Protein AF-A0A6A7RZ93-F1 (afdb_monomer_lite)

Radius of gyration: 16.14 Å; chains: 1; bounding box: 40×14×41 Å

Structure (mmCIF, N/CA/C/O backbone):
data_AF-A0A6A7RZ93-F1
#
_entry.id   AF-A0A6A7RZ93-F1
#
loop_
_atom_site.group_PDB
_atom_site.id
_atom_site.type_symbol
_atom_site.label_atom_id
_atom_site.label_alt_id
_atom_site.label_comp_id
_atom_site.label_asym_id
_atom_site.label_entity_id
_atom_site.label_seq_id
_atom_site.pdbx_PDB_ins_code
_atom_site.Cartn_x
_atom_site.Cartn_y
_atom_site.Cartn_z
_atom_site.occupancy
_atom_site.B_iso_or_equiv
_atom_site.auth_seq_id
_atom_site.auth_comp_id
_atom_site.auth_asym_id
_atom_site.auth_atom_id
_atom_site.pdbx_PDB_model_num
ATOM 1 N N . MET A 1 1 ? 20.842 -5.622 -11.322 1.00 59.62 1 MET A N 1
ATOM 2 C CA . MET A 1 1 ? 19.434 -5.276 -11.580 1.00 59.62 1 MET A CA 1
ATOM 3 C C . MET A 1 1 ? 19.413 -4.034 -12.445 1.00 59.62 1 MET A C 1
ATOM 5 O O . MET A 1 1 ? 20.331 -3.226 -12.329 1.00 59.62 1 MET A O 1
ATOM 9 N N . SER A 1 2 ? 18.465 -3.931 -13.375 1.00 77.44 2 SER A N 1
ATOM 10 C CA . SER A 1 2 ? 18.265 -2.676 -14.107 1.00 77.44 2 SER A CA 1
ATOM 11 C C . SER A 1 2 ? 17.629 -1.641 -13.168 1.00 77.44 2 SER A C 1
ATOM 13 O O . SER A 1 2 ? 16.973 -2.011 -12.192 1.00 77.44 2 SER A O 1
ATOM 15 N N . LYS A 1 3 ? 17.766 -0.342 -13.471 1.00 76.88 3 LYS A N 1
ATOM 16 C CA . LYS A 1 3 ? 17.064 0.724 -12.722 1.00 76.88 3 LYS A CA 1
ATOM 17 C C . LYS A 1 3 ? 15.551 0.488 -12.677 1.00 76.88 3 LYS A C 1
ATOM 19 O O . LYS A 1 3 ? 14.893 0.846 -11.703 1.00 76.88 3 LYS A O 1
ATOM 24 N N . ARG A 1 4 ? 15.018 -0.135 -13.732 1.00 78.19 4 ARG A N 1
ATOM 25 C CA . ARG A 1 4 ? 13.637 -0.592 -13.817 1.00 78.19 4 ARG A CA 1
ATOM 26 C C . ARG A 1 4 ? 13.321 -1.629 -12.747 1.00 78.19 4 ARG A C 1
ATOM 28 O O . ARG A 1 4 ? 12.360 -1.452 -12.008 1.00 78.19 4 ARG 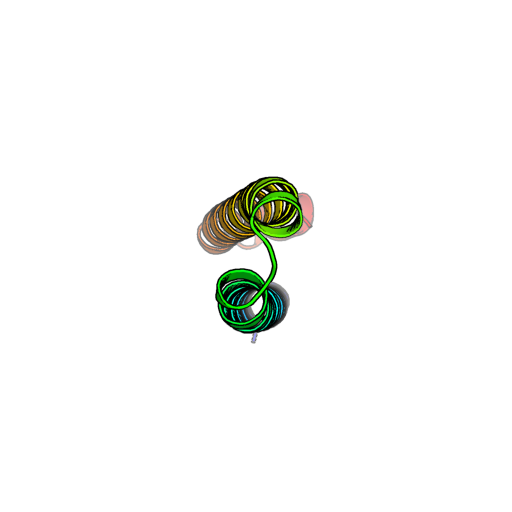A O 1
ATOM 35 N N . ASP A 1 5 ? 14.098 -2.705 -12.675 1.00 80.12 5 ASP A N 1
ATOM 36 C CA . ASP A 1 5 ? 13.809 -3.806 -11.752 1.00 80.12 5 ASP A CA 1
ATOM 37 C C . ASP A 1 5 ? 13.889 -3.331 -10.292 1.00 80.12 5 ASP A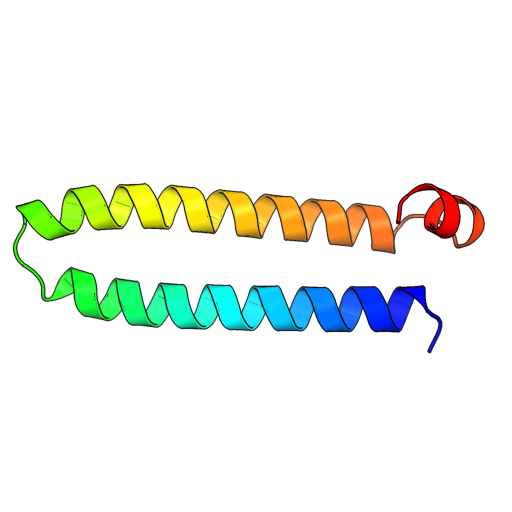 C 1
ATOM 39 O O . ASP A 1 5 ? 12.989 -3.636 -9.511 1.00 80.12 5 ASP A O 1
ATOM 43 N N . ASP A 1 6 ? 14.871 -2.481 -9.964 1.00 8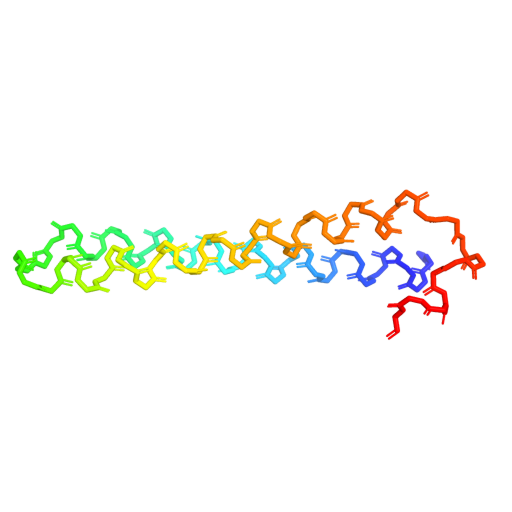4.75 6 ASP A N 1
ATOM 44 C CA . ASP A 1 6 ? 15.000 -1.857 -8.637 1.00 84.75 6 ASP A CA 1
ATOM 45 C C . ASP A 1 6 ? 13.782 -0.977 -8.297 1.00 84.75 6 ASP A C 1
ATOM 47 O O . ASP A 1 6 ? 13.274 -0.981 -7.170 1.00 84.75 6 ASP A O 1
ATOM 51 N N . TYR A 1 7 ? 13.282 -0.211 -9.272 1.00 83.12 7 TYR A N 1
ATOM 52 C CA . TYR A 1 7 ? 12.087 0.615 -9.101 1.00 83.12 7 TYR A CA 1
ATOM 53 C C . TYR A 1 7 ? 10.830 -0.243 -8.909 1.00 83.12 7 TYR A C 1
ATOM 55 O 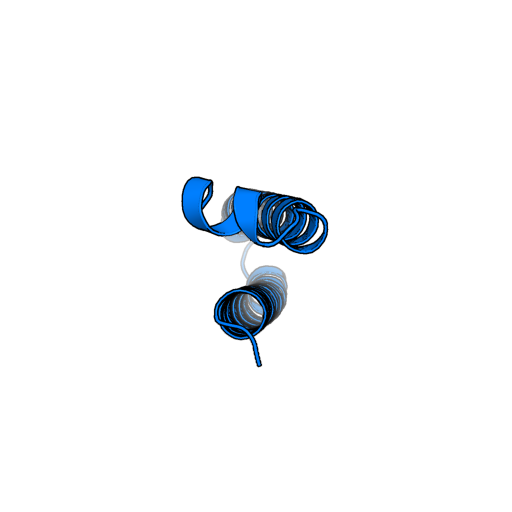O . TYR A 1 7 ? 10.038 0.019 -8.000 1.00 83.12 7 TYR A O 1
ATOM 63 N N . ILE A 1 8 ? 10.663 -1.290 -9.723 1.00 83.69 8 ILE A N 1
ATOM 64 C CA . ILE A 1 8 ? 9.546 -2.235 -9.629 1.00 83.69 8 ILE A CA 1
ATOM 65 C C . ILE A 1 8 ? 9.546 -2.923 -8.262 1.00 83.69 8 ILE A C 1
ATOM 67 O O . ILE A 1 8 ? 8.504 -3.009 -7.610 1.00 83.69 8 ILE A O 1
ATOM 71 N N . GLU A 1 9 ? 10.703 -3.393 -7.802 1.00 87.44 9 GLU A N 1
ATOM 72 C CA . GLU A 1 9 ? 10.842 -4.053 -6.507 1.00 87.44 9 GLU A CA 1
ATOM 73 C C . GLU A 1 9 ? 10.510 -3.095 -5.357 1.00 87.44 9 GLU A C 1
ATOM 75 O O . GLU A 1 9 ? 9.694 -3.419 -4.490 1.00 87.44 9 GLU A O 1
ATOM 80 N N . LYS A 1 10 ? 11.040 -1.866 -5.391 1.00 87.69 10 LYS A N 1
ATOM 81 C CA . LYS A 1 10 ? 10.742 -0.840 -4.384 1.00 87.69 10 LYS A CA 1
ATOM 82 C C . LYS A 1 10 ? 9.252 -0.504 -4.324 1.00 87.69 10 LYS A C 1
ATOM 84 O O . LYS A 1 10 ? 8.693 -0.382 -3.233 1.00 87.69 10 LYS A O 1
ATOM 89 N N . MET A 1 11 ? 8.606 -0.360 -5.478 1.00 85.69 11 MET A N 1
ATOM 90 C CA . MET A 1 11 ? 7.178 -0.053 -5.562 1.00 85.69 11 MET A CA 1
ATOM 91 C C . MET A 1 11 ? 6.311 -1.217 -5.071 1.00 85.69 11 MET A C 1
ATOM 93 O O . MET A 1 11 ? 5.374 -0.983 -4.306 1.00 85.69 11 MET A O 1
ATOM 97 N N . LYS A 1 12 ? 6.655 -2.469 -5.409 1.00 86.31 12 LYS A N 1
ATOM 98 C CA . LYS A 1 12 ? 6.011 -3.660 -4.824 1.00 86.31 12 LYS A CA 1
ATOM 99 C C . LYS A 1 12 ? 6.116 -3.663 -3.305 1.00 86.31 12 LYS A C 1
ATOM 101 O O . LYS A 1 12 ? 5.112 -3.826 -2.622 1.00 86.31 12 LYS A O 1
ATOM 106 N N . LEU A 1 13 ? 7.302 -3.385 -2.772 1.00 90.94 13 LEU A N 1
ATOM 107 C CA . LEU A 1 13 ? 7.547 -3.396 -1.331 1.00 90.94 13 LEU A CA 1
ATOM 108 C C . LEU A 1 13 ? 6.736 -2.312 -0.597 1.00 90.94 13 LEU A C 1
ATOM 110 O O . LEU A 1 13 ? 6.236 -2.532 0.509 1.00 90.94 13 LEU A O 1
ATOM 114 N N . GLN A 1 14 ? 6.544 -1.144 -1.221 1.00 85.94 14 GLN A N 1
ATOM 115 C CA . GLN A 1 14 ? 5.649 -0.110 -0.695 1.00 85.94 14 GLN A CA 1
ATOM 116 C C . GLN A 1 14 ? 4.173 -0.521 -0.743 1.00 85.94 14 GLN A C 1
ATOM 118 O O . GLN A 1 14 ? 3.435 -0.252 0.212 1.00 85.94 14 GLN A O 1
ATOM 123 N N . LEU A 1 15 ? 3.743 -1.190 -1.814 1.00 86.31 15 LEU A N 1
ATOM 124 C CA . LEU A 1 15 ? 2.379 -1.701 -1.954 1.00 86.31 15 LEU A CA 1
ATOM 125 C C . LEU A 1 15 ? 2.075 -2.796 -0.931 1.00 86.31 15 LEU A C 1
ATOM 127 O O . LEU A 1 15 ? 1.054 -2.719 -0.249 1.00 86.31 15 LEU A O 1
ATOM 131 N N . ASP A 1 16 ? 2.992 -3.738 -0.729 1.00 87.50 16 ASP A N 1
ATOM 132 C CA . ASP A 1 16 ? 2.854 -4.801 0.269 1.00 87.50 16 ASP A CA 1
ATOM 133 C C . ASP A 1 16 ? 2.782 -4.239 1.690 1.00 87.50 16 ASP A C 1
ATOM 135 O O . ASP A 1 16 ? 1.936 -4.640 2.497 1.00 87.50 16 ASP A O 1
ATOM 139 N N . LYS A 1 17 ? 3.610 -3.233 1.993 1.00 88.12 17 LYS A N 1
ATOM 140 C CA . LYS A 1 17 ? 3.565 -2.533 3.282 1.00 88.12 17 LYS A CA 1
ATOM 141 C C . LYS A 1 17 ? 2.239 -1.802 3.487 1.00 88.12 17 LYS A C 1
ATOM 143 O O . LYS A 1 17 ? 1.714 -1.779 4.601 1.00 88.12 17 LYS A O 1
ATOM 148 N N . THR A 1 18 ? 1.701 -1.205 2.428 1.00 87.69 18 THR A N 1
ATOM 149 C CA . THR A 1 18 ? 0.409 -0.511 2.465 1.00 87.69 18 THR A CA 1
ATOM 150 C C . THR A 1 18 ? -0.725 -1.509 2.682 1.00 87.69 18 THR A C 1
ATOM 152 O O . THR A 1 18 ? -1.501 -1.334 3.617 1.00 87.69 18 THR A O 1
ATOM 155 N N . ASN A 1 19 ? -0.751 -2.615 1.934 1.00 84.94 19 ASN A N 1
ATOM 156 C CA . ASN A 1 19 ? -1.725 -3.695 2.110 1.00 84.94 19 ASN A CA 1
ATOM 157 C C . ASN A 1 19 ? -1.668 -4.302 3.521 1.00 84.94 19 ASN A C 1
ATOM 159 O O . ASN A 1 19 ? -2.707 -4.547 4.131 1.00 84.94 19 ASN A O 1
ATOM 163 N N . THR A 1 20 ? -0.469 -4.491 4.078 1.00 90.00 20 THR A N 1
ATOM 164 C CA . THR A 1 20 ? -0.299 -4.993 5.452 1.00 90.00 20 THR A CA 1
ATOM 165 C C . THR A 1 20 ? -0.920 -4.034 6.469 1.00 90.00 20 THR A C 1
ATOM 167 O O . THR A 1 20 ? -1.743 -4.450 7.283 1.00 90.00 20 THR A O 1
ATOM 170 N N . LYS A 1 21 ? -0.612 -2.732 6.377 1.00 85.94 21 LYS A N 1
ATOM 171 C CA . LYS A 1 21 ? -1.223 -1.714 7.250 1.00 85.94 21 LYS A CA 1
ATOM 172 C C . LYS A 1 21 ? -2.739 -1.657 7.097 1.00 85.94 21 LYS A C 1
ATOM 174 O O . LYS A 1 21 ? -3.444 -1.502 8.088 1.00 85.94 21 LYS A O 1
ATOM 179 N N . MET A 1 22 ? -3.244 -1.789 5.875 1.00 84.88 22 MET A N 1
ATOM 180 C CA . MET A 1 22 ? -4.680 -1.822 5.606 1.00 84.88 22 MET A CA 1
ATOM 181 C C . MET A 1 22 ? -5.360 -3.021 6.274 1.00 84.88 22 MET A C 1
ATOM 183 O O . MET A 1 22 ? -6.437 -2.868 6.840 1.00 84.88 22 MET A O 1
ATOM 187 N N . ASN A 1 23 ? -4.726 -4.195 6.270 1.00 85.88 23 ASN A N 1
ATOM 188 C CA . ASN A 1 23 ? -5.248 -5.379 6.957 1.00 85.88 23 ASN A CA 1
ATOM 189 C C . ASN A 1 23 ? -5.261 -5.204 8.484 1.00 85.88 23 ASN A C 1
ATOM 191 O O . ASN A 1 23 ? -6.236 -5.574 9.137 1.00 85.88 23 ASN A O 1
ATOM 195 N N . GLU A 1 24 ? -4.216 -4.606 9.061 1.00 85.94 24 GLU A N 1
ATOM 196 C CA . GLU A 1 24 ? -4.180 -4.291 10.497 1.00 85.94 24 GLU A CA 1
ATOM 197 C C . GLU A 1 24 ? -5.266 -3.292 10.894 1.00 85.94 24 GLU A C 1
ATOM 199 O O . GLU A 1 24 ? -5.924 -3.438 11.927 1.00 85.94 24 GLU A O 1
ATOM 204 N N . LEU A 1 25 ? -5.449 -2.258 10.075 1.00 83.00 25 LEU A N 1
ATOM 205 C CA . LEU A 1 25 ? -6.496 -1.275 10.274 1.00 83.00 25 LEU A CA 1
ATOM 206 C C . LEU A 1 25 ? -7.886 -1.920 10.141 1.00 83.00 25 LEU A C 1
ATOM 208 O O . LEU A 1 25 ? -8.776 -1.584 10.918 1.00 83.00 25 LEU A O 1
ATOM 212 N N . ASP A 1 26 ? -8.059 -2.892 9.237 1.00 82.00 26 ASP A N 1
ATOM 213 C CA . ASP A 1 26 ? -9.341 -3.570 9.001 1.00 82.00 26 ASP A CA 1
ATOM 214 C C . ASP A 1 26 ? -9.715 -4.446 10.196 1.00 82.00 26 ASP A C 1
ATOM 216 O O . ASP A 1 26 ? -10.851 -4.430 10.671 1.00 82.00 26 ASP A O 1
ATOM 220 N N . ALA A 1 27 ? -8.723 -5.134 10.763 1.00 84.00 27 ALA A N 1
ATOM 221 C CA . ALA A 1 27 ? -8.879 -5.864 12.011 1.00 84.00 27 ALA A CA 1
ATOM 222 C C . ALA A 1 27 ? -9.275 -4.938 13.175 1.00 84.00 27 ALA A C 1
ATOM 224 O O . ALA A 1 27 ? -10.167 -5.279 13.951 1.00 84.00 27 ALA A O 1
ATOM 225 N N . LYS A 1 28 ? -8.665 -3.749 13.282 1.00 79.44 28 LYS A N 1
ATOM 226 C CA . LYS A 1 28 ? -9.002 -2.759 14.323 1.00 79.44 28 LYS A CA 1
ATOM 227 C C . LYS A 1 28 ? -10.399 -2.169 14.131 1.00 79.44 28 LYS A C 1
ATOM 229 O O . LYS A 1 28 ? -11.128 -2.002 15.105 1.00 79.44 28 LYS A O 1
ATOM 234 N N . ALA A 1 29 ? -10.790 -1.888 12.893 1.00 81.06 29 ALA A N 1
ATOM 235 C CA . ALA A 1 29 ? -12.093 -1.321 12.574 1.00 81.06 29 ALA A CA 1
ATOM 236 C C . ALA A 1 29 ? -13.247 -2.297 12.820 1.00 81.06 29 ALA A C 1
ATOM 238 O O . ALA A 1 29 ? -14.311 -1.878 13.270 1.00 81.06 29 ALA A O 1
ATOM 239 N N . LYS A 1 30 ? -13.028 -3.604 12.622 1.00 77.38 30 LYS A N 1
ATOM 240 C CA . LYS A 1 30 ? -14.006 -4.650 12.975 1.00 77.38 30 LYS A CA 1
ATOM 241 C C . LYS A 1 30 ? -14.371 -4.665 14.463 1.00 77.38 30 LYS A C 1
ATOM 243 O O . LYS A 1 30 ? -15.461 -5.113 14.803 1.00 77.38 30 LYS A O 1
ATOM 248 N N . VAL A 1 31 ? -13.481 -4.176 15.330 1.00 78.75 31 VAL A N 1
ATOM 249 C CA . VAL A 1 31 ? -13.691 -4.068 16.785 1.00 78.75 31 VAL A CA 1
ATOM 250 C C . VAL A 1 31 ? -14.276 -2.698 17.179 1.00 78.75 31 VAL A C 1
ATOM 252 O O . VAL A 1 31 ? -14.765 -2.526 18.295 1.00 78.75 31 VAL A O 1
ATOM 255 N N . ALA A 1 32 ? -14.259 -1.712 16.277 1.00 77.44 32 ALA A N 1
ATOM 256 C CA . ALA A 1 32 ? -14.757 -0.365 16.533 1.00 77.44 32 ALA A CA 1
ATOM 257 C C . ALA A 1 32 ? -16.290 -0.258 16.384 1.00 77.44 32 ALA A C 1
ATOM 259 O O . ALA A 1 32 ? -16.944 -1.093 15.759 1.00 77.44 32 ALA A O 1
ATOM 260 N N . LYS A 1 33 ? -16.875 0.799 16.967 1.00 76.31 33 LYS A N 1
ATOM 261 C CA . LYS A 1 33 ? -18.317 1.103 16.881 1.00 76.31 33 LYS A CA 1
ATOM 262 C C . LYS A 1 33 ? -18.780 1.254 15.421 1.00 76.31 33 LYS A C 1
ATOM 264 O O . LYS A 1 33 ? -18.017 1.730 14.585 1.00 76.31 33 LYS A O 1
ATOM 269 N N . ALA A 1 34 ? -20.046 0.920 15.154 1.00 74.00 34 ALA A N 1
ATOM 270 C CA . ALA A 1 34 ? -20.646 0.898 13.814 1.00 74.00 34 ALA A CA 1
ATOM 271 C C . ALA A 1 34 ? -20.424 2.192 12.998 1.00 74.00 34 ALA A C 1
ATOM 273 O O . ALA A 1 34 ? -19.989 2.107 11.855 1.00 74.00 34 ALA A O 1
ATOM 274 N N . ASP A 1 35 ? -20.591 3.373 13.601 1.00 69.38 35 ASP A N 1
ATOM 275 C CA . ASP A 1 35 ? -20.385 4.658 12.905 1.00 69.38 35 ASP A CA 1
ATOM 276 C C . ASP A 1 35 ? -18.929 4.889 12.467 1.00 69.38 35 ASP A C 1
ATOM 278 O O . ASP A 1 35 ? -18.654 5.510 11.442 1.00 69.38 35 ASP A O 1
ATOM 282 N N . ALA A 1 36 ? -17.962 4.377 13.235 1.00 77.12 36 ALA A N 1
ATOM 283 C CA . ALA A 1 36 ? -16.551 4.457 12.865 1.00 77.12 36 ALA A CA 1
ATOM 284 C C . ALA A 1 36 ? -16.198 3.452 11.759 1.00 77.12 36 ALA A C 1
ATOM 286 O O . ALA A 1 36 ? -15.223 3.656 11.038 1.00 77.12 36 ALA A O 1
ATOM 287 N N . ARG A 1 37 ? -16.985 2.380 11.620 1.00 78.31 37 ARG A N 1
ATOM 288 C CA . ARG A 1 37 ? -16.752 1.309 10.655 1.00 78.31 37 ARG A CA 1
ATOM 289 C C . ARG A 1 37 ? -17.121 1.715 9.232 1.00 78.31 37 ARG A C 1
ATOM 291 O O . ARG A 1 37 ? -16.355 1.412 8.330 1.00 78.31 37 ARG A O 1
ATOM 298 N N . GLU A 1 38 ? -18.219 2.437 9.027 1.00 81.00 38 GLU A N 1
ATOM 299 C CA . GLU A 1 38 ? -18.626 2.882 7.683 1.00 81.00 38 GLU A CA 1
ATOM 300 C C . GLU A 1 38 ? -17.592 3.838 7.069 1.00 81.00 38 GLU A C 1
ATOM 302 O O . GLU A 1 38 ? -17.068 3.600 5.981 1.00 81.00 38 GLU A O 1
ATOM 307 N N . LYS A 1 39 ? -17.198 4.867 7.828 1.00 80.50 39 LYS A N 1
ATOM 308 C CA . LYS A 1 39 ? -16.167 5.828 7.408 1.00 80.50 39 LYS A CA 1
ATOM 309 C C . LYS A 1 39 ? -14.811 5.157 7.187 1.00 80.50 39 LYS A C 1
ATOM 311 O O . LYS A 1 39 ? -14.042 5.548 6.314 1.00 80.50 39 LYS A O 1
ATOM 316 N N . TYR A 1 40 ? -14.523 4.132 7.984 1.00 83.94 40 TYR A N 1
ATOM 317 C CA . TYR A 1 40 ? -13.342 3.309 7.810 1.00 83.94 40 TYR A CA 1
ATOM 318 C C . TYR A 1 40 ? -13.390 2.490 6.513 1.00 83.94 40 TYR A C 1
ATOM 320 O O . TYR A 1 40 ? -12.426 2.512 5.752 1.00 83.94 40 TYR A O 1
ATOM 328 N N . GLU A 1 41 ? -14.488 1.780 6.251 1.00 83.12 41 GLU A N 1
ATOM 329 C CA . GLU A 1 41 ? -14.663 0.954 5.054 1.00 83.12 41 GLU A CA 1
ATOM 330 C C . GLU A 1 41 ? -14.572 1.801 3.775 1.00 83.12 41 GLU A C 1
ATOM 332 O O . GLU A 1 41 ? -13.940 1.371 2.808 1.00 83.12 41 GLU A O 1
ATOM 337 N N . GLU A 1 42 ? -15.092 3.033 3.790 1.00 85.81 42 GLU A N 1
ATOM 338 C CA . GLU A 1 42 ? -14.969 3.975 2.672 1.00 85.81 42 GLU A CA 1
ATOM 339 C C . GLU A 1 42 ? -13.503 4.350 2.383 1.00 85.81 42 GLU A C 1
ATOM 341 O O . GLU A 1 42 ? -13.019 4.194 1.256 1.00 85.81 42 GLU A O 1
ATOM 346 N N . GLU A 1 43 ? -12.761 4.797 3.400 1.00 84.50 43 GLU A N 1
ATOM 347 C CA . GLU A 1 43 ? -11.345 5.161 3.258 1.00 84.50 43 GLU A CA 1
ATOM 348 C C . GLU A 1 43 ? -10.486 3.948 2.879 1.00 84.50 43 GLU A C 1
ATOM 350 O O . GLU A 1 43 ? -9.571 4.041 2.054 1.00 84.50 43 GLU A O 1
ATOM 355 N N . MET A 1 44 ? -10.826 2.772 3.408 1.00 85.38 44 MET A N 1
ATOM 356 C CA . MET A 1 44 ? -10.154 1.525 3.068 1.00 85.38 44 MET A CA 1
ATOM 357 C C . MET A 1 44 ? -10.435 1.080 1.635 1.00 85.38 44 MET A C 1
ATOM 359 O O . MET A 1 44 ? -9.538 0.567 0.962 1.00 85.38 44 MET A O 1
ATOM 363 N N . GLY A 1 45 ? -11.645 1.325 1.133 1.00 86.94 45 GLY A N 1
ATOM 364 C CA . GLY A 1 45 ? -12.000 1.142 -0.270 1.00 86.94 45 GLY A CA 1
ATOM 365 C C . GLY A 1 45 ? -11.157 2.023 -1.193 1.00 86.94 45 GLY A C 1
ATOM 366 O O . GLY A 1 45 ? -10.587 1.522 -2.166 1.00 86.94 45 GLY A O 1
ATOM 367 N N . LYS A 1 46 ? -10.991 3.309 -0.853 1.00 86.94 46 LYS A N 1
ATOM 368 C CA . LYS A 1 46 ? -10.136 4.245 -1.610 1.00 86.94 46 LYS A CA 1
ATOM 369 C C . LYS A 1 46 ? -8.678 3.782 -1.635 1.00 86.94 46 LYS A C 1
ATOM 371 O O . LYS A 1 46 ? -8.065 3.744 -2.703 1.00 86.94 46 LYS A O 1
ATOM 376 N N . LEU A 1 47 ? -8.141 3.364 -0.489 1.00 85.88 47 LEU A N 1
ATOM 377 C CA . LEU A 1 47 ? -6.782 2.822 -0.381 1.00 85.88 47 LEU A CA 1
ATOM 378 C C . LEU A 1 47 ? -6.594 1.541 -1.209 1.00 85.88 47 LEU A C 1
ATOM 380 O O . LEU A 1 47 ? -5.610 1.429 -1.943 1.00 85.88 47 LEU A O 1
ATOM 384 N N . ARG A 1 48 ? -7.555 0.604 -1.172 1.00 85.25 48 ARG A N 1
ATOM 385 C CA . ARG A 1 48 ? -7.538 -0.603 -2.025 1.00 85.25 48 ARG A CA 1
ATOM 386 C C . ARG A 1 48 ? -7.525 -0.248 -3.505 1.00 85.25 48 ARG A C 1
ATOM 388 O O . ARG A 1 48 ? -6.724 -0.806 -4.250 1.00 85.25 48 ARG A O 1
ATOM 395 N N . GLN A 1 49 ? -8.364 0.696 -3.927 1.00 88.94 49 GLN A N 1
ATOM 396 C CA . GLN A 1 49 ? -8.395 1.135 -5.320 1.00 88.94 49 GLN A CA 1
ATOM 397 C C . GLN A 1 49 ? -7.078 1.786 -5.755 1.00 88.94 49 GLN A C 1
ATOM 399 O O . GLN A 1 49 ? -6.596 1.505 -6.850 1.00 88.94 49 GLN A O 1
ATOM 404 N N . GLN A 1 50 ? -6.468 2.625 -4.914 1.00 85.94 50 GLN A N 1
ATOM 405 C CA . GLN A 1 50 ? -5.159 3.213 -5.217 1.00 85.94 50 GLN A CA 1
ATOM 406 C C . GLN A 1 50 ? -4.062 2.146 -5.320 1.00 85.94 50 GLN A C 1
ATOM 408 O O . GLN A 1 50 ? -3.283 2.174 -6.271 1.00 85.94 50 GLN A O 1
ATOM 413 N N . SER A 1 51 ? -4.048 1.173 -4.403 1.00 84.25 51 SER A N 1
ATOM 414 C CA . SER A 1 51 ? -3.119 0.035 -4.433 1.00 84.25 51 SER A CA 1
ATOM 415 C C . SER A 1 51 ? -3.259 -0.773 -5.732 1.00 84.25 51 SER A C 1
ATOM 417 O O . SER A 1 51 ? -2.273 -1.032 -6.421 1.00 84.25 51 SER A O 1
ATOM 419 N N . GLN A 1 52 ? -4.493 -1.078 -6.148 1.00 87.25 52 GLN A N 1
ATOM 420 C CA . GLN A 1 52 ? -4.759 -1.776 -7.412 1.00 87.25 52 GLN A CA 1
ATOM 421 C C . GLN A 1 52 ? -4.305 -0.982 -8.642 1.00 87.25 52 GLN A C 1
ATOM 423 O O . GLN A 1 52 ? -3.719 -1.558 -9.555 1.00 87.25 52 GLN A O 1
ATOM 428 N N . ARG A 1 53 ? -4.533 0.337 -8.671 1.00 87.81 53 ARG A N 1
ATOM 429 C CA . ARG A 1 53 ? -4.060 1.199 -9.768 1.00 87.81 53 ARG A CA 1
ATOM 430 C C . ARG A 1 53 ? -2.538 1.228 -9.849 1.00 87.81 53 ARG A C 1
ATOM 432 O O . ARG A 1 53 ? -1.988 1.149 -10.941 1.00 87.81 53 ARG A O 1
ATOM 439 N N . ALA A 1 54 ? -1.863 1.311 -8.707 1.00 84.25 54 ALA A N 1
ATOM 440 C CA . ALA A 1 54 ? -0.408 1.281 -8.649 1.00 84.25 54 ALA A CA 1
ATOM 441 C C . ALA A 1 54 ? 0.155 -0.073 -9.110 1.00 84.25 54 ALA A C 1
ATOM 443 O O . ALA A 1 54 ? 1.120 -0.092 -9.867 1.00 84.25 54 ALA A O 1
ATOM 444 N N . LEU A 1 55 ? -0.476 -1.191 -8.731 1.00 84.62 55 LEU A N 1
ATOM 445 C CA . LEU A 1 55 ? -0.127 -2.526 -9.236 1.00 84.62 55 LEU A CA 1
ATOM 446 C C . LEU A 1 55 ? -0.313 -2.643 -10.751 1.00 84.62 55 LEU A C 1
ATOM 448 O O . LEU A 1 55 ? 0.572 -3.152 -11.432 1.00 84.62 55 LEU A O 1
ATOM 452 N N . ALA A 1 56 ? -1.434 -2.153 -11.284 1.00 87.44 56 ALA A N 1
ATOM 453 C CA . ALA A 1 56 ? -1.682 -2.154 -12.723 1.00 87.44 56 ALA A CA 1
ATOM 454 C C . ALA A 1 56 ? -0.626 -1.325 -13.464 1.00 87.44 56 ALA A C 1
ATOM 456 O O . ALA A 1 56 ? -0.038 -1.799 -14.434 1.00 87.44 56 ALA A O 1
ATOM 457 N N . LYS A 1 57 ? -0.314 -0.127 -12.951 1.00 83.56 57 LYS A N 1
ATOM 458 C CA . LYS A 1 57 ? 0.717 0.732 -13.535 1.00 83.56 57 LYS A CA 1
ATOM 459 C C . LYS A 1 57 ? 2.093 0.078 -13.494 1.00 83.56 57 LYS A C 1
ATOM 461 O O . LYS A 1 57 ? 2.836 0.173 -14.459 1.00 83.56 57 LYS A O 1
ATOM 466 N N . LEU A 1 58 ? 2.416 -0.606 -12.401 1.00 83.06 58 LEU A N 1
ATOM 467 C CA . LEU A 1 58 ? 3.658 -1.352 -12.242 1.00 83.06 58 LEU A CA 1
ATOM 468 C C . LEU A 1 58 ? 3.766 -2.525 -13.227 1.00 83.06 58 LEU A C 1
ATOM 470 O O . LEU A 1 58 ? 4.854 -2.789 -13.729 1.00 83.06 58 LEU A O 1
ATOM 474 N N . 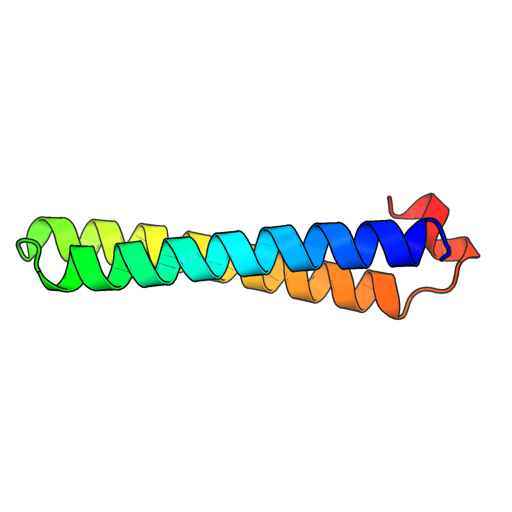GLU A 1 59 ? 2.664 -3.213 -13.524 1.00 84.31 59 GLU A N 1
ATOM 475 C CA . GLU A 1 59 ? 2.658 -4.299 -14.508 1.00 84.31 59 GLU A CA 1
ATOM 476 C C . GLU A 1 59 ? 2.777 -3.773 -15.944 1.00 84.31 59 GLU A C 1
ATOM 478 O O . GLU A 1 59 ? 3.557 -4.323 -16.717 1.00 84.31 59 GLU A O 1
ATOM 483 N N . GLU A 1 60 ? 2.101 -2.669 -16.289 1.00 84.12 60 GLU A N 1
ATOM 484 C CA . GLU A 1 60 ? 2.315 -1.968 -17.571 1.00 84.12 60 GLU A CA 1
ATOM 485 C C . GLU A 1 60 ? 3.791 -1.612 -17.758 1.00 84.12 60 GLU A C 1
ATOM 487 O O . GLU A 1 60 ? 4.398 -1.894 -18.788 1.00 84.12 60 GLU A O 1
ATOM 492 N N . LEU A 1 61 ? 4.370 -1.032 -16.711 1.00 78.88 61 LEU A N 1
ATOM 493 C CA . LEU A 1 61 ? 5.767 -0.651 -16.614 1.00 78.88 61 LEU A CA 1
ATOM 494 C C . LEU A 1 61 ? 6.698 -1.876 -16.749 1.00 78.88 61 LEU A C 1
ATOM 496 O O . LEU A 1 61 ? 7.711 -1.812 -17.441 1.00 78.88 61 LEU A O 1
ATOM 500 N N . ARG A 1 62 ? 6.356 -3.021 -16.149 1.00 76.75 62 ARG A N 1
ATO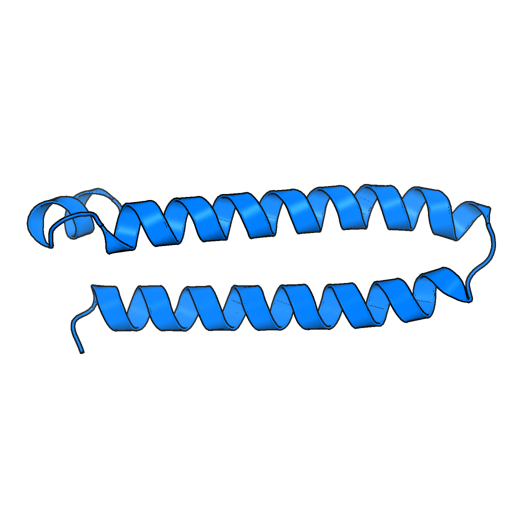M 501 C CA . ARG A 1 62 ? 7.133 -4.270 -16.259 1.00 76.75 62 ARG A CA 1
ATOM 502 C C . ARG A 1 62 ? 7.142 -4.835 -17.680 1.00 76.75 62 ARG A C 1
ATOM 504 O O . ARG A 1 62 ? 8.146 -5.412 -18.097 1.00 76.75 62 ARG A O 1
ATOM 511 N N . VAL A 1 63 ? 6.018 -4.719 -18.385 1.00 81.69 63 VAL A N 1
ATOM 512 C CA . VAL A 1 63 ? 5.850 -5.208 -19.761 1.00 81.69 63 VAL A CA 1
ATOM 513 C C . VAL A 1 63 ? 6.452 -4.235 -20.780 1.00 81.69 63 VAL A C 1
ATOM 515 O O . VAL A 1 63 ? 6.878 -4.667 -21.852 1.00 81.69 63 VAL A O 1
ATOM 518 N N . ALA A 1 64 ? 6.544 -2.944 -20.450 1.00 78.62 64 ALA A N 1
ATOM 519 C CA . ALA A 1 64 ? 7.226 -1.957 -21.274 1.00 78.62 64 ALA A CA 1
ATOM 520 C C . ALA A 1 64 ? 8.720 -2.308 -21.452 1.00 78.62 64 ALA A C 1
ATOM 522 O O . ALA A 1 64 ? 9.429 -2.673 -20.505 1.00 78.62 64 ALA A O 1
ATOM 523 N N . GLY A 1 65 ? 9.201 -2.208 -22.695 1.00 73.06 65 GLY A N 1
ATOM 524 C CA . GLY A 1 65 ? 10.628 -2.329 -23.011 1.00 73.06 65 GLY A CA 1
ATOM 525 C C . GLY A 1 65 ? 11.441 -1.192 -22.381 1.00 73.06 65 GLY A C 1
ATOM 526 O O . GLY A 1 65 ? 10.885 -0.137 -22.080 1.00 73.06 65 GLY A O 1
ATOM 527 N N . GLU A 1 66 ? 12.751 -1.394 -22.197 1.00 68.12 66 GLU A N 1
ATOM 528 C CA . GLU A 1 66 ? 13.645 -0.410 -21.551 1.00 68.12 66 GLU A CA 1
ATOM 529 C C . GLU A 1 66 ? 13.574 0.985 -22.197 1.00 68.12 66 GLU A C 1
ATOM 531 O O . GLU A 1 66 ? 13.516 1.977 -21.478 1.00 68.12 66 GLU A O 1
ATOM 536 N N . ASP A 1 67 ? 13.444 1.073 -23.524 1.00 69.81 67 ASP A N 1
ATOM 537 C CA . ASP A 1 67 ? 13.323 2.358 -24.234 1.00 69.81 67 ASP A CA 1
ATOM 538 C C . ASP A 1 67 ? 12.054 3.146 -23.862 1.00 69.81 67 ASP A C 1
ATOM 540 O O . ASP A 1 67 ? 12.047 4.376 -23.839 1.00 69.81 67 ASP A O 1
ATOM 544 N N . SER A 1 68 ? 10.965 2.441 -23.549 1.00 72.19 68 SER A N 1
ATOM 545 C CA . SER A 1 68 ? 9.703 3.052 -23.120 1.00 72.19 68 SER A CA 1
ATOM 546 C C . SER A 1 68 ? 9.686 3.350 -21.621 1.00 72.19 68 SER A C 1
ATOM 548 O O . SER A 1 68 ? 8.817 4.085 -21.157 1.00 72.19 68 SER A O 1
ATOM 550 N N . TRP A 1 69 ? 10.607 2.767 -20.853 1.00 70.06 69 TRP A N 1
ATOM 551 C CA . TRP A 1 69 ? 10.675 2.937 -19.408 1.00 70.06 69 TRP A CA 1
ATOM 552 C C . TRP A 1 69 ? 11.155 4.337 -19.026 1.00 70.06 69 TRP A C 1
ATOM 554 O O . TRP A 1 69 ? 10.506 5.011 -18.228 1.00 70.06 69 TRP A O 1
ATOM 564 N N . ASP A 1 70 ? 12.244 4.800 -19.648 1.00 70.50 70 ASP A N 1
ATOM 565 C CA . ASP A 1 70 ? 12.839 6.119 -19.379 1.00 70.50 70 ASP A CA 1
ATOM 566 C C . ASP A 1 70 ? 11.918 7.286 -19.776 1.00 70.50 70 ASP A C 1
ATOM 568 O O . ASP A 1 70 ? 12.103 8.407 -19.314 1.00 70.50 70 ASP A O 1
ATOM 572 N N . THR A 1 71 ? 10.907 7.039 -20.613 1.00 72.56 71 THR A N 1
ATOM 573 C CA . THR A 1 71 ? 9.875 8.030 -20.962 1.00 72.56 71 THR A CA 1
ATOM 574 C C . THR A 1 71 ? 8.647 7.988 -20.048 1.00 72.56 71 THR A C 1
ATOM 576 O O . THR A 1 71 ? 7.824 8.902 -20.105 1.00 72.56 71 THR A O 1
ATOM 579 N N . MET A 1 72 ? 8.487 6.940 -19.233 1.00 67.56 72 MET A N 1
ATOM 580 C CA . MET A 1 72 ? 7.310 6.722 -18.381 1.00 67.56 72 MET A CA 1
ATOM 581 C C . MET A 1 72 ? 7.539 7.012 -16.890 1.00 67.56 72 MET A C 1
ATOM 583 O O . MET A 1 72 ? 6.548 7.163 -16.168 1.00 67.56 72 MET A O 1
ATOM 587 N N . VAL A 1 73 ? 8.795 7.048 -16.428 1.00 63.00 73 VAL A N 1
ATOM 588 C CA . VAL A 1 73 ? 9.202 7.342 -15.036 1.00 63.00 73 VAL A CA 1
ATOM 589 C C . VAL A 1 73 ? 9.673 8.783 -14.905 1.00 63.00 73 VAL A C 1
ATOM 591 O O . VAL A 1 73 ? 9.307 9.408 -13.883 1.00 63.00 73 VAL A O 1
#

Secondary structure (DSSP, 8-state):
--HHHHHHHHHHHHHHHHHHHHHHHHHHHHHS-HHHHHHHHHHHHHHHHHHHHHHHHHHHHHHS-HHHHTTT-

Sequence (73 aa):
MSKRDDYIEKMKLQLDKTNTKMNELDAKAKVAKADAREKYEEEMGKLRQQSQRALAKLEELRVAGEDSWDTMV

Foldseek 3Di:
DPPLVVVLVVLVVVLVVLVVVLVVLLVVLVVDDPVSNVVSVVVSVVSVVVSVVSVVVSVVLVPDDPVVNVVSD

Organism: NCBI:txid327160

pLDDT: mean 81.24, std 6.55, range [59.62, 90.94]